Protein AF-A0A531MIU6-F1 (afdb_monomer)

Mean predicted aligned error: 6.54 Å

Foldseek 3Di:
DCVVVCCVPPNPPCPPVDDPVVVVVVCCCCVPVPVVVVVVLVVCCVPVNPLVSVLVVLCVLVVVVVCCCPPVVDDDDPVSVVSNVVSVVVSCVSVCPVVDDD

Sequence (102 aa):
IMIPIVLFAHGPAGLFSASPPVWAAVLALALLSTAFAYILYFNLVASAGATNASLVTLIVPASAMLLGFLFLGERLELFEIGGVVLIGLGLVTIDGRLFGRR

Solvent-accessible surface area (backbone atoms only — not comparable to full-atom values): 6017 Å² total; per-residue (Å²): 131,62,63,67,59,46,42,71,76,62,43,75,72,64,80,78,68,66,54,72,70,56,55,51,50,53,49,45,46,50,46,55,69,40,52,50,44,47,53,53,49,53,53,37,31,74,75,63,33,66,73,57,42,55,56,58,61,67,46,49,64,51,52,50,52,51,47,35,36,74,76,69,64,48,81,88,47,73,67,57,56,51,50,46,52,52,49,51,52,51,47,52,66,70,67,38,72,86,68,70,73,132

Radius of gyration: 19.57 Å; Cα contacts (8 Å, |Δi|>4): 31; chains: 1; bounding box: 50×25×47 Å

pLDDT: mean 89.4, std 10.04, range [45.97, 97.94]

Secondary structure (DSSP, 8-state):
--HHHHHHHH-STTTT---HHHHHHHHHIIIIIIIIHHHHHHHHHHHHHHHHHHHHGGGHHHHHHHHIIIII-----HHHHHHHHHHHHHHHHHH-GGG---

Structure (mmCIF, N/CA/C/O backbone):
data_AF-A0A531MIU6-F1
#
_entry.id   AF-A0A531MIU6-F1
#
loop_
_atom_site.group_PDB
_atom_site.id
_atom_site.type_symbol
_atom_site.label_atom_id
_atom_site.label_alt_id
_atom_site.label_comp_id
_atom_site.label_asym_id
_atom_site.label_entity_id
_atom_site.label_seq_id
_atom_site.pdbx_PDB_ins_code
_atom_site.Cartn_x
_atom_site.Cartn_y
_atom_site.Cartn_z
_atom_site.occupancy
_atom_site.B_iso_or_equiv
_atom_site.auth_seq_id
_atom_site.auth_comp_id
_atom_site.auth_asym_id
_atom_site.auth_atom_id
_atom_site.pdbx_PDB_model_num
ATOM 1 N N . ILE A 1 1 ? 16.314 -4.581 0.507 1.00 76.69 1 ILE A N 1
ATOM 2 C CA . ILE A 1 1 ? 16.774 -5.980 0.722 1.00 76.69 1 ILE A CA 1
ATOM 3 C C . ILE A 1 1 ? 17.196 -6.666 -0.587 1.00 76.69 1 ILE A C 1
ATOM 5 O O . ILE A 1 1 ? 18.150 -7.424 -0.555 1.00 76.69 1 ILE A O 1
ATOM 9 N N . MET A 1 2 ? 16.601 -6.353 -1.748 1.00 87.06 2 MET A N 1
ATOM 10 C CA . MET A 1 2 ? 16.944 -7.015 -3.026 1.00 87.06 2 MET A CA 1
ATOM 11 C C . MET A 1 2 ? 18.275 -6.600 -3.686 1.00 87.06 2 MET A C 1
ATOM 13 O O . MET A 1 2 ? 18.713 -7.269 -4.614 1.00 87.06 2 MET A O 1
ATOM 17 N N . ILE A 1 3 ? 18.937 -5.529 -3.228 1.00 88.62 3 ILE A N 1
ATOM 18 C CA . ILE A 1 3 ? 20.128 -4.960 -3.896 1.00 88.62 3 ILE A CA 1
ATOM 19 C C . ILE A 1 3 ? 21.262 -5.990 -4.089 1.00 88.62 3 ILE A C 1
ATOM 21 O O . ILE A 1 3 ? 21.743 -6.099 -5.216 1.00 88.62 3 ILE A O 1
ATOM 25 N N . PRO A 1 4 ? 21.667 -6.793 -3.080 1.00 89.94 4 PRO A N 1
ATOM 26 C CA . PRO A 1 4 ? 22.735 -7.778 -3.268 1.00 89.94 4 PRO A CA 1
ATOM 27 C C . PRO A 1 4 ? 22.381 -8.853 -4.301 1.00 89.94 4 PRO A C 1
ATOM 29 O O . PRO A 1 4 ? 23.227 -9.247 -5.095 1.00 89.94 4 PRO A O 1
ATOM 32 N N . ILE A 1 5 ? 21.117 -9.289 -4.328 1.00 91.69 5 ILE A N 1
ATOM 33 C CA . ILE A 1 5 ? 20.626 -10.311 -5.262 1.00 91.69 5 ILE A CA 1
ATOM 34 C C . ILE A 1 5 ? 20.645 -9.771 -6.695 1.00 91.69 5 ILE A C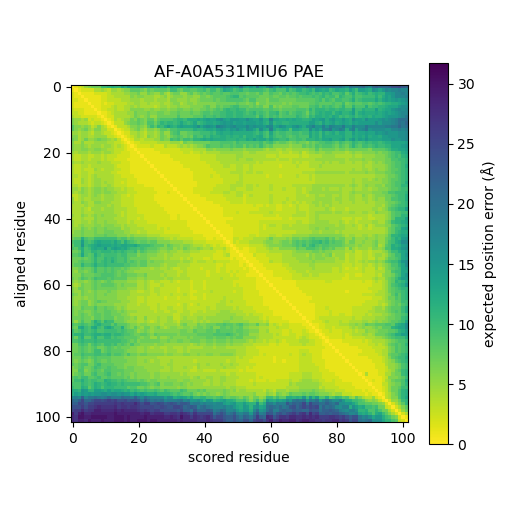 1
ATOM 36 O O . ILE A 1 5 ? 21.103 -10.457 -7.605 1.00 91.69 5 ILE A O 1
ATOM 40 N N . VAL A 1 6 ? 20.189 -8.531 -6.899 1.00 89.50 6 VAL A N 1
ATOM 41 C CA . VAL A 1 6 ? 20.181 -7.893 -8.224 1.00 89.50 6 VAL A CA 1
ATOM 42 C C . VAL A 1 6 ? 21.604 -7.700 -8.743 1.00 89.50 6 VAL A C 1
ATOM 44 O O . VAL A 1 6 ? 21.878 -8.066 -9.882 1.00 89.50 6 VAL A O 1
ATOM 47 N N . LEU A 1 7 ? 22.518 -7.203 -7.904 1.00 90.12 7 LEU A N 1
ATOM 48 C CA . LEU A 1 7 ? 23.922 -7.017 -8.282 1.00 90.12 7 LEU A CA 1
ATOM 49 C C . LEU A 1 7 ? 24.625 -8.342 -8.588 1.00 90.12 7 LEU A C 1
ATOM 51 O O . LEU A 1 7 ? 25.427 -8.396 -9.515 1.00 90.12 7 LEU A O 1
ATOM 55 N N . PHE A 1 8 ? 24.317 -9.404 -7.844 1.00 92.00 8 PHE A N 1
ATOM 56 C CA . PHE A 1 8 ? 24.880 -10.728 -8.093 1.00 92.00 8 PHE A CA 1
ATOM 57 C C . PHE A 1 8 ? 24.347 -11.357 -9.390 1.00 92.00 8 PHE A C 1
ATOM 59 O O . PHE A 1 8 ? 25.124 -11.916 -10.157 1.00 92.00 8 PHE A O 1
ATOM 66 N N . ALA A 1 9 ? 23.040 -11.258 -9.655 1.00 90.88 9 ALA A N 1
ATOM 67 C CA . ALA A 1 9 ? 22.408 -11.925 -10.796 1.00 90.88 9 ALA A CA 1
ATOM 68 C C . ALA A 1 9 ? 22.502 -11.141 -12.119 1.00 90.88 9 ALA A C 1
ATOM 70 O O . ALA A 1 9 ? 22.610 -11.753 -13.177 1.00 90.88 9 ALA A O 1
ATOM 71 N N . HIS A 1 10 ? 22.446 -9.807 -12.073 1.00 86.94 10 HIS A N 1
ATOM 72 C CA . HIS A 1 10 ? 22.366 -8.947 -13.265 1.00 86.94 10 HIS A CA 1
ATOM 73 C C . HIS A 1 10 ? 23.576 -8.010 -13.415 1.00 86.94 10 HIS A C 1
ATOM 75 O O . HIS A 1 10 ? 23.733 -7.364 -14.450 1.00 86.94 10 HIS A O 1
ATOM 81 N N . GLY A 1 11 ? 24.455 -7.939 -12.408 1.00 86.12 11 GLY A N 1
ATOM 82 C CA . GLY A 1 11 ? 25.566 -6.990 -12.385 1.00 86.12 11 GLY A CA 1
ATOM 83 C C . GLY A 1 11 ? 25.114 -5.534 -12.174 1.00 86.12 11 GLY A C 1
ATOM 84 O O . GLY A 1 11 ? 23.931 -5.251 -11.989 1.00 86.12 11 GLY A O 1
ATOM 85 N N . PRO A 1 12 ? 26.057 -4.574 -12.172 1.00 86.06 12 PRO A N 1
ATOM 86 C CA . PRO A 1 12 ? 25.751 -3.150 -12.005 1.00 86.06 12 PRO A CA 1
ATOM 87 C C . PRO A 1 12 ? 25.361 -2.446 -13.318 1.00 86.06 12 PRO A C 1
ATOM 89 O O . PRO A 1 12 ? 24.950 -1.284 -13.304 1.00 86.06 12 PRO A O 1
ATOM 92 N N . ALA A 1 13 ? 25.522 -3.114 -14.462 1.00 83.38 13 ALA A N 1
ATOM 93 C CA . ALA A 1 13 ? 25.209 -2.538 -15.762 1.00 83.38 13 ALA A CA 1
ATOM 94 C C . ALA A 1 13 ? 23.6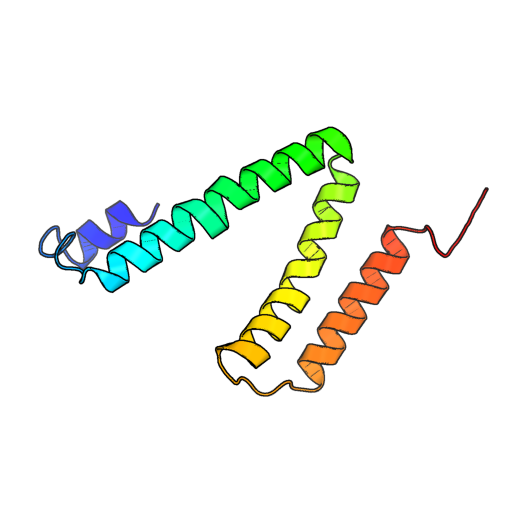87 -2.365 -15.913 1.00 83.38 13 ALA A C 1
ATOM 96 O O . ALA A 1 13 ? 22.926 -3.301 -15.701 1.00 83.38 13 ALA A O 1
ATOM 97 N N . GLY A 1 14 ? 23.235 -1.159 -16.275 1.00 81.56 14 GLY A N 1
ATOM 98 C CA . GLY A 1 14 ? 21.813 -0.880 -16.519 1.00 81.56 14 GLY A CA 1
ATOM 99 C C . GLY A 1 14 ? 20.968 -0.547 -15.282 1.00 81.56 14 GLY A C 1
ATOM 100 O O . GLY A 1 14 ? 19.763 -0.359 -15.409 1.00 81.56 14 GLY A O 1
ATOM 101 N N . LEU A 1 15 ? 21.564 -0.378 -14.093 1.00 80.81 15 LEU A N 1
ATOM 102 C CA . LEU A 1 15 ? 20.812 -0.001 -12.878 1.00 80.81 15 LEU A CA 1
ATOM 103 C C . LEU A 1 15 ? 19.976 1.280 -13.043 1.00 80.81 15 LEU A C 1
ATOM 105 O O . LEU A 1 15 ? 18.911 1.411 -12.446 1.00 80.81 15 LEU A O 1
ATOM 109 N N . PHE A 1 16 ? 20.451 2.212 -13.872 1.00 84.31 16 PHE A N 1
ATOM 110 C CA . PHE A 1 16 ? 19.781 3.484 -14.151 1.00 84.31 16 PHE A CA 1
ATOM 111 C C . PHE A 1 16 ? 19.237 3.587 -15.577 1.00 84.31 16 PHE A C 1
ATOM 113 O O . PHE A 1 16 ? 18.788 4.657 -15.975 1.00 84.31 16 PHE A O 1
ATOM 120 N N . SER A 1 17 ? 19.245 2.500 -16.355 1.00 88.25 17 SER A N 1
ATOM 121 C CA . SER A 1 17 ? 18.775 2.529 -17.748 1.00 88.25 17 SER A CA 1
ATOM 122 C C . SER A 1 17 ? 17.252 2.430 -17.887 1.00 88.25 17 SER A C 1
ATOM 124 O O . SER A 1 17 ? 16.747 2.333 -19.002 1.00 88.25 17 SER A O 1
ATOM 126 N N . ALA A 1 18 ? 16.511 2.423 -16.775 1.00 88.44 18 ALA A N 1
ATOM 127 C CA . ALA A 1 18 ? 15.055 2.429 -16.790 1.00 88.44 18 ALA A CA 1
ATOM 128 C C . ALA A 1 18 ? 14.510 3.723 -17.419 1.00 88.44 18 ALA A C 1
ATOM 130 O O . ALA A 1 18 ? 15.070 4.808 -17.250 1.00 88.44 18 ALA A O 1
ATOM 131 N N . SER A 1 19 ? 13.397 3.609 -18.142 1.00 93.62 19 SER A N 1
ATOM 132 C CA . SER A 1 19 ? 12.780 4.750 -18.817 1.00 93.62 19 SER A CA 1
ATOM 133 C C . SER A 1 19 ? 12.167 5.746 -17.814 1.00 93.62 19 SER A C 1
ATOM 135 O O . SER A 1 19 ? 11.810 5.361 -16.696 1.00 93.62 19 SER A O 1
ATOM 137 N N . PRO A 1 20 ? 11.988 7.029 -18.190 1.00 94.88 20 PRO A N 1
ATOM 138 C CA . PRO A 1 20 ? 11.386 8.027 -17.301 1.00 94.88 20 PRO A CA 1
ATOM 139 C C . PRO A 1 20 ? 10.022 7.630 -16.698 1.00 94.88 20 PRO A C 1
ATOM 141 O O . PRO A 1 20 ? 9.826 7.872 -15.507 1.00 94.88 20 PRO A O 1
ATOM 144 N N . PRO A 1 21 ? 9.098 6.963 -17.429 1.00 96.19 21 PRO A N 1
ATOM 145 C CA . PRO A 1 21 ? 7.848 6.474 -16.841 1.00 96.19 21 PRO A CA 1
ATOM 146 C C . PRO A 1 21 ? 8.049 5.449 -15.719 1.00 96.19 21 PRO A C 1
ATOM 148 O O . PRO A 1 21 ? 7.301 5.453 -14.745 1.00 96.19 21 PRO A O 1
ATOM 151 N N . VAL A 1 22 ? 9.074 4.594 -15.818 1.00 95.44 22 VAL A N 1
ATOM 152 C CA . VAL A 1 22 ? 9.388 3.604 -14.776 1.00 95.44 22 VAL A CA 1
ATOM 153 C C . VAL A 1 22 ? 9.865 4.308 -13.510 1.00 95.44 22 VAL A C 1
ATOM 155 O O . VAL A 1 22 ? 9.382 4.006 -12.421 1.00 95.44 22 VAL A O 1
ATOM 158 N N . TRP A 1 23 ? 10.748 5.298 -13.643 1.00 95.62 23 TRP A N 1
ATOM 159 C CA . TRP A 1 23 ? 11.183 6.108 -12.503 1.00 95.62 23 TRP A CA 1
ATOM 160 C C . TRP A 1 23 ? 10.029 6.877 -11.857 1.00 95.62 23 TRP A C 1
ATOM 162 O O . TRP A 1 23 ? 9.941 6.922 -10.630 1.00 95.62 23 TRP A O 1
ATOM 172 N N . ALA A 1 24 ? 9.113 7.424 -12.658 1.00 96.69 24 ALA A N 1
ATOM 173 C CA . ALA A 1 24 ? 7.913 8.077 -12.144 1.00 96.69 24 ALA A CA 1
ATOM 174 C C . ALA A 1 24 ? 7.019 7.103 -11.355 1.00 96.69 24 ALA A C 1
ATOM 176 O O . ALA A 1 24 ? 6.566 7.446 -10.264 1.00 96.69 24 ALA A O 1
ATOM 177 N N . ALA 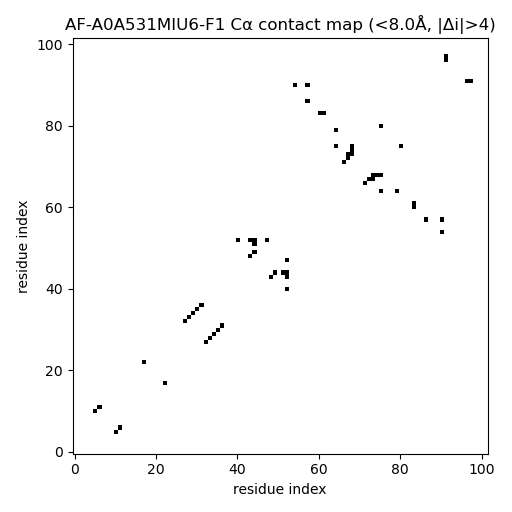A 1 25 ? 6.818 5.876 -11.849 1.00 96.00 25 ALA A N 1
ATOM 178 C CA . ALA A 1 25 ? 6.067 4.844 -11.134 1.00 96.00 25 ALA A CA 1
ATOM 179 C C . ALA A 1 25 ? 6.745 4.444 -9.811 1.00 96.00 25 ALA A C 1
ATOM 181 O O . ALA A 1 25 ? 6.076 4.349 -8.782 1.00 96.00 25 ALA A O 1
ATOM 182 N N . VAL A 1 26 ? 8.073 4.278 -9.803 1.00 95.06 26 VAL A N 1
ATOM 183 C CA . VAL A 1 26 ? 8.846 3.991 -8.580 1.00 95.06 26 VAL A CA 1
ATOM 184 C C . VAL A 1 26 ? 8.685 5.112 -7.553 1.00 95.06 26 VAL A C 1
ATOM 186 O O . VAL A 1 26 ? 8.426 4.837 -6.380 1.00 95.06 26 VAL A O 1
ATOM 189 N N . LEU A 1 27 ? 8.792 6.372 -7.980 1.00 96.94 27 LEU A N 1
ATOM 190 C CA . LEU A 1 27 ? 8.594 7.523 -7.099 1.00 96.94 27 LEU A CA 1
ATOM 191 C C . LEU A 1 27 ? 7.158 7.606 -6.576 1.00 96.94 27 LEU A C 1
ATOM 193 O O . LEU A 1 27 ? 6.967 7.866 -5.390 1.00 96.94 27 LEU A O 1
ATOM 197 N N . ALA A 1 28 ? 6.156 7.340 -7.415 1.00 97.06 28 ALA A N 1
ATOM 198 C CA . ALA A 1 28 ? 4.762 7.300 -6.987 1.00 97.06 28 ALA A CA 1
ATOM 199 C C . ALA A 1 28 ? 4.535 6.223 -5.912 1.00 97.06 28 ALA A C 1
ATOM 201 O O . ALA A 1 28 ? 3.950 6.514 -4.870 1.00 97.06 28 ALA A O 1
ATOM 202 N N . LEU A 1 29 ? 5.067 5.012 -6.104 1.00 96.06 29 LEU A N 1
ATOM 203 C CA . LEU A 1 29 ? 4.980 3.934 -5.112 1.00 96.06 29 LEU A CA 1
ATOM 204 C C . LEU A 1 29 ? 5.695 4.291 -3.799 1.00 96.06 29 LEU A C 1
ATOM 206 O O . LEU A 1 29 ? 5.168 4.049 -2.709 1.00 96.06 29 LEU A O 1
ATOM 210 N N . ALA A 1 30 ? 6.884 4.889 -3.885 1.00 96.75 30 ALA A N 1
ATOM 211 C CA . ALA A 1 30 ? 7.664 5.261 -2.710 1.00 96.75 30 ALA A CA 1
ATOM 212 C C . ALA A 1 30 ? 7.003 6.396 -1.912 1.00 96.75 30 ALA A C 1
ATOM 214 O O . ALA A 1 30 ? 6.903 6.323 -0.687 1.00 96.75 30 ALA A O 1
ATOM 215 N N . LEU A 1 31 ? 6.532 7.443 -2.590 1.00 97.94 31 LEU A N 1
ATOM 216 C CA . LEU A 1 31 ? 6.003 8.635 -1.930 1.00 97.94 31 LEU A CA 1
ATOM 217 C C . LEU A 1 31 ? 4.539 8.471 -1.523 1.00 97.94 31 LEU A C 1
ATOM 219 O O . LEU A 1 31 ? 4.200 8.714 -0.366 1.00 97.94 31 LEU A O 1
ATOM 223 N N . LEU A 1 32 ? 3.676 8.047 -2.447 1.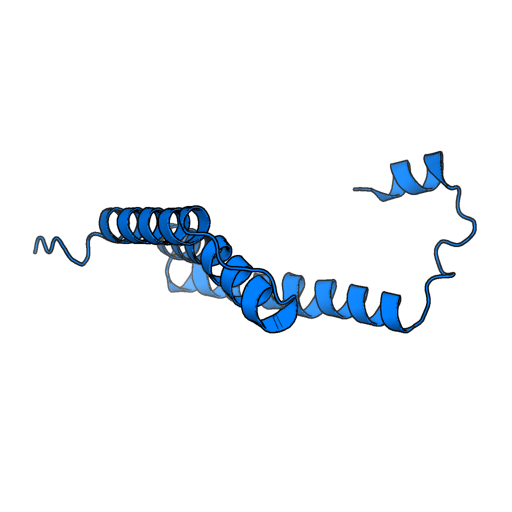00 95.50 32 LEU A N 1
ATOM 224 C CA . LEU A 1 32 ? 2.234 7.998 -2.218 1.00 95.50 32 LEU A CA 1
ATOM 225 C C . LEU A 1 32 ? 1.823 6.703 -1.514 1.00 95.50 32 LEU A C 1
ATOM 227 O O . LEU A 1 32 ? 1.184 6.747 -0.464 1.00 95.50 32 LEU A O 1
ATOM 231 N N . SER A 1 33 ? 2.211 5.551 -2.062 1.00 93.56 33 SER A N 1
ATOM 232 C CA . SER A 1 33 ? 1.774 4.254 -1.529 1.00 93.56 33 SER A CA 1
ATOM 233 C C . SER A 1 33 ? 2.505 3.849 -0.249 1.00 93.56 33 SER A C 1
ATOM 235 O O . SER A 1 33 ? 1.967 3.056 0.517 1.00 93.56 33 SER A O 1
ATOM 237 N N . THR A 1 34 ? 3.704 4.390 -0.001 1.00 94.94 34 THR A N 1
ATOM 238 C CA . THR A 1 34 ? 4.531 4.003 1.152 1.00 94.94 34 THR A CA 1
ATOM 239 C C . THR A 1 34 ? 4.675 5.134 2.165 1.00 94.94 34 THR A C 1
ATOM 241 O O . THR A 1 34 ? 4.115 5.043 3.255 1.00 94.94 34 THR A O 1
ATOM 244 N N . ALA A 1 35 ? 5.405 6.207 1.841 1.00 97.19 35 ALA A N 1
ATOM 245 C CA . ALA A 1 35 ? 5.724 7.249 2.819 1.00 97.19 35 ALA A CA 1
ATOM 246 C C . ALA A 1 35 ? 4.463 7.949 3.353 1.00 97.19 35 ALA A C 1
ATOM 248 O O . ALA A 1 35 ? 4.259 8.018 4.565 1.00 97.19 35 ALA A O 1
ATOM 249 N N . PHE A 1 36 ? 3.586 8.414 2.459 1.00 97.12 36 PHE A N 1
ATOM 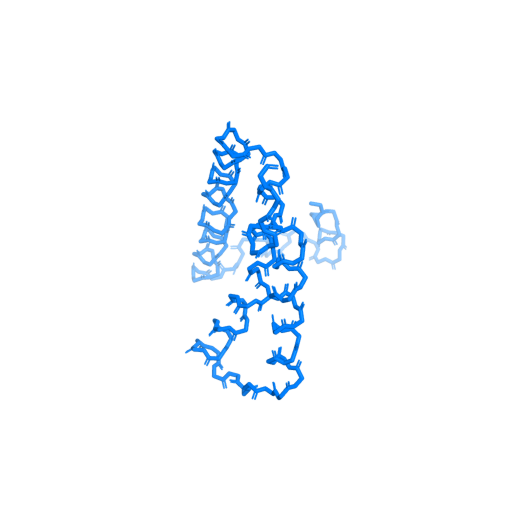250 C CA . PHE A 1 36 ? 2.340 9.075 2.842 1.00 97.12 36 PHE A CA 1
ATOM 251 C C . PHE A 1 36 ? 1.384 8.131 3.585 1.00 97.12 36 PHE A C 1
ATOM 253 O O . PHE A 1 36 ? 0.859 8.490 4.640 1.00 97.12 36 PHE A O 1
ATOM 260 N N . ALA A 1 37 ? 1.216 6.900 3.095 1.00 93.75 37 ALA A N 1
ATOM 261 C CA . ALA A 1 37 ? 0.401 5.891 3.765 1.00 93.75 37 ALA A CA 1
ATOM 262 C C . ALA A 1 37 ? 0.898 5.592 5.190 1.00 93.75 37 ALA A C 1
ATOM 264 O O . ALA A 1 37 ? 0.086 5.489 6.110 1.00 93.75 37 ALA A O 1
ATOM 265 N N . TYR A 1 38 ? 2.216 5.524 5.410 1.00 94.56 38 TYR A N 1
ATOM 266 C CA . TYR A 1 38 ? 2.767 5.318 6.750 1.00 94.56 38 TYR A CA 1
ATOM 267 C C . TYR A 1 38 ? 2.529 6.495 7.687 1.00 94.56 38 TYR A C 1
ATOM 269 O O . TYR A 1 38 ? 2.257 6.271 8.865 1.00 94.56 38 TYR A O 1
ATOM 277 N N . ILE A 1 39 ? 2.580 7.734 7.193 1.00 96.12 39 ILE A N 1
ATOM 278 C CA . ILE A 1 39 ? 2.219 8.905 8.005 1.00 96.12 39 ILE A CA 1
ATOM 279 C C . ILE A 1 39 ? 0.771 8.769 8.491 1.00 96.12 39 ILE A C 1
ATOM 281 O O . ILE A 1 39 ? 0.502 8.942 9.680 1.00 96.12 39 ILE A O 1
ATOM 285 N N . LEU A 1 40 ? -0.154 8.400 7.599 1.00 94.00 40 LEU A N 1
ATOM 286 C CA . LEU A 1 40 ? -1.549 8.161 7.976 1.00 94.00 40 LEU A CA 1
ATOM 287 C C . LEU A 1 40 ? -1.681 7.001 8.965 1.00 94.00 40 LEU A C 1
ATOM 289 O O . LEU A 1 40 ? -2.400 7.128 9.953 1.00 94.00 40 LEU A O 1
ATOM 293 N N . TYR A 1 41 ? -0.962 5.901 8.738 1.00 92.31 41 TYR A N 1
ATOM 294 C CA . TYR A 1 41 ? -0.964 4.743 9.626 1.00 92.31 41 TYR A CA 1
ATOM 295 C C . TYR A 1 41 ? -0.482 5.105 11.035 1.00 92.31 41 TYR A C 1
ATOM 297 O O . TYR A 1 41 ? -1.164 4.801 12.010 1.00 92.31 41 TYR A O 1
ATOM 305 N N . PHE A 1 42 ? 0.646 5.805 11.170 1.00 93.94 42 PHE A N 1
ATOM 306 C CA . PHE A 1 42 ? 1.154 6.203 12.483 1.00 93.94 42 PHE A CA 1
ATOM 307 C C . PHE A 1 42 ? 0.249 7.226 13.174 1.00 93.94 42 PHE A C 1
ATOM 309 O O . PHE A 1 42 ? 0.032 7.119 14.381 1.00 93.94 42 PHE A O 1
ATOM 316 N N . ASN A 1 43 ? -0.353 8.154 12.425 1.00 94.69 43 ASN A N 1
ATOM 317 C CA . ASN A 1 43 ? -1.369 9.059 12.967 1.00 94.69 43 ASN A CA 1
ATOM 318 C C . ASN A 1 43 ? -2.616 8.304 13.452 1.00 94.69 43 ASN A C 1
ATOM 320 O O . ASN A 1 43 ? -3.174 8.632 14.502 1.00 94.69 43 ASN A O 1
ATOM 324 N N . LEU A 1 44 ? -3.049 7.276 12.722 1.00 93.06 44 LEU A N 1
ATOM 325 C CA . LEU A 1 44 ? -4.170 6.429 13.117 1.00 93.06 44 LEU A CA 1
ATOM 326 C C . LEU A 1 44 ? -3.844 5.633 14.384 1.00 93.06 44 LEU A C 1
ATOM 328 O O . LEU A 1 44 ? -4.657 5.589 15.302 1.00 93.06 44 LEU A O 1
ATOM 332 N N . VAL A 1 45 ? -2.644 5.058 14.472 1.00 94.06 45 VAL A N 1
ATOM 333 C CA . VAL A 1 45 ? -2.181 4.361 15.681 1.00 94.06 45 VAL A CA 1
ATOM 334 C C . VAL A 1 45 ? -2.155 5.315 16.878 1.00 94.06 45 VAL A C 1
ATOM 336 O O . VAL A 1 45 ? -2.624 4.946 17.953 1.00 94.06 45 VAL A O 1
ATOM 339 N N . ALA A 1 46 ? -1.659 6.543 16.696 1.00 93.88 46 ALA A N 1
ATOM 340 C CA . ALA A 1 46 ? -1.585 7.544 17.759 1.00 93.88 46 ALA A CA 1
ATOM 341 C C . ALA A 1 46 ? -2.964 8.037 18.235 1.00 93.88 46 ALA A C 1
ATOM 343 O O . ALA A 1 46 ? -3.127 8.342 19.413 1.00 93.88 46 ALA A O 1
ATOM 344 N N . SER A 1 47 ? -3.952 8.115 17.338 1.00 93.44 47 SER A N 1
ATOM 345 C CA . SER A 1 47 ? -5.289 8.651 17.642 1.00 93.44 47 SER A CA 1
ATOM 346 C C . SER A 1 47 ? -6.313 7.591 18.059 1.00 93.44 47 SER A C 1
ATOM 348 O O . SER A 1 47 ? -7.114 7.842 18.956 1.00 93.44 47 SER A O 1
ATOM 350 N N . ALA A 1 48 ? -6.301 6.411 17.433 1.00 88.69 48 ALA A N 1
ATOM 351 C CA . ALA A 1 48 ? -7.299 5.354 17.623 1.00 88.69 48 ALA A CA 1
ATOM 352 C C . ALA A 1 48 ? -6.762 4.112 18.362 1.00 88.69 48 ALA A C 1
ATOM 354 O O . ALA A 1 48 ? -7.544 3.221 18.709 1.00 88.69 48 ALA A O 1
ATOM 355 N N . GLY A 1 49 ? -5.450 4.044 18.609 1.00 90.00 49 GLY A N 1
ATOM 356 C CA . GLY A 1 49 ? -4.780 2.905 19.232 1.00 90.00 49 GLY A CA 1
ATOM 357 C C . GLY A 1 49 ? -4.482 1.758 18.259 1.00 90.00 49 GLY A C 1
ATOM 358 O O . GLY A 1 49 ? -5.043 1.655 17.167 1.00 90.00 49 GLY A O 1
ATOM 359 N N . ALA A 1 50 ? -3.586 0.858 18.675 1.00 86.56 50 ALA A N 1
ATOM 360 C CA . ALA A 1 50 ? -3.085 -0.229 17.830 1.00 86.56 50 ALA A CA 1
ATOM 361 C C . ALA A 1 50 ? -4.180 -1.217 17.378 1.00 86.56 50 ALA A C 1
ATOM 363 O O . ALA A 1 50 ? -4.138 -1.696 16.246 1.00 86.56 50 ALA A O 1
ATOM 364 N N . THR A 1 51 ? -5.177 -1.492 18.227 1.00 85.38 51 THR A N 1
ATOM 365 C CA . THR A 1 51 ? -6.266 -2.428 17.907 1.00 85.38 51 THR A CA 1
ATOM 366 C C . THR A 1 51 ? -7.140 -1.920 16.764 1.00 85.38 51 THR A C 1
ATOM 368 O O . THR A 1 51 ? -7.398 -2.656 15.825 1.00 85.38 51 THR A O 1
ATOM 371 N N . ASN 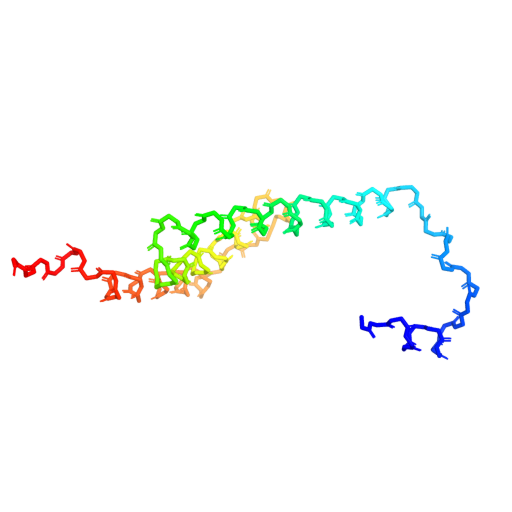A 1 52 ? -7.557 -0.653 16.785 1.00 84.38 52 ASN A N 1
ATOM 372 C CA . ASN A 1 52 ? -8.376 -0.102 15.701 1.00 84.38 52 ASN A CA 1
ATOM 373 C C . ASN A 1 52 ? -7.555 0.125 14.426 1.00 84.38 52 ASN A C 1
ATOM 375 O O . ASN A 1 52 ? -8.065 -0.043 13.320 1.00 84.38 52 ASN A O 1
ATOM 379 N N . ALA A 1 53 ? -6.271 0.464 14.566 1.00 88.31 53 ALA A N 1
ATOM 380 C CA . ALA A 1 53 ? -5.379 0.604 13.421 1.00 88.31 53 ALA A CA 1
ATOM 381 C C . ALA A 1 53 ? -5.191 -0.718 12.656 1.00 88.31 53 ALA A C 1
ATOM 383 O O . ALA A 1 53 ? -5.104 -0.701 11.427 1.00 88.31 53 ALA A O 1
ATOM 384 N N . SER A 1 54 ? -5.181 -1.865 13.346 1.00 88.06 54 SER A N 1
ATOM 385 C CA . SER A 1 54 ? -5.067 -3.168 12.680 1.00 88.06 54 SER A CA 1
ATOM 386 C C . SER A 1 54 ? -6.316 -3.517 11.865 1.00 88.06 54 SER A C 1
ATOM 388 O O . SER A 1 54 ? -6.187 -4.095 10.785 1.00 88.06 54 SER A O 1
ATOM 390 N N . LEU A 1 55 ? -7.508 -3.089 12.297 1.00 89.00 55 LEU A N 1
ATOM 391 C CA . LEU A 1 55 ? -8.761 -3.319 11.565 1.00 89.00 55 LEU A CA 1
ATOM 392 C C . LEU A 1 55 ? -8.763 -2.665 10.181 1.00 89.00 55 LEU A C 1
ATOM 394 O O . LEU A 1 55 ? -9.314 -3.228 9.240 1.00 89.00 55 LEU A O 1
ATOM 398 N N . VAL A 1 56 ? -8.096 -1.521 10.017 1.00 88.44 56 VAL A N 1
ATOM 399 C CA . VAL A 1 56 ? -7.997 -0.840 8.714 1.00 88.44 56 VAL A CA 1
ATOM 400 C C . VAL A 1 56 ? -7.266 -1.693 7.674 1.00 88.44 56 VAL A C 1
ATOM 402 O O . VAL A 1 56 ? -7.567 -1.598 6.486 1.00 88.44 56 VAL A O 1
ATOM 405 N N . THR A 1 57 ? -6.372 -2.597 8.090 1.00 90.50 57 THR A N 1
ATOM 406 C CA . THR A 1 57 ? -5.700 -3.516 7.153 1.00 90.50 57 THR A CA 1
ATOM 407 C C . THR A 1 57 ? -6.669 -4.504 6.496 1.00 90.50 57 THR A C 1
ATOM 409 O O . THR A 1 57 ? -6.413 -4.963 5.384 1.00 90.50 57 THR A O 1
ATOM 412 N N . LEU A 1 58 ? -7.828 -4.759 7.112 1.00 90.50 58 LEU A N 1
ATOM 413 C CA . LEU A 1 58 ? -8.888 -5.598 6.546 1.00 90.50 58 LEU A CA 1
ATOM 414 C C . LEU A 1 58 ? -9.580 -4.949 5.338 1.00 90.50 58 LEU A C 1
ATOM 416 O O . LEU A 1 58 ? -10.261 -5.635 4.583 1.00 90.50 58 LEU A O 1
ATOM 420 N N . ILE A 1 59 ? -9.379 -3.647 5.110 1.00 91.00 59 ILE A N 1
ATOM 421 C CA . ILE A 1 59 ? -9.870 -2.952 3.913 1.00 91.00 59 ILE A CA 1
ATOM 422 C C . ILE A 1 59 ? -9.004 -3.288 2.687 1.00 91.00 59 ILE A C 1
ATOM 424 O O . ILE A 1 59 ? -9.497 -3.202 1.564 1.00 91.00 59 ILE A O 1
ATOM 428 N N . VAL A 1 60 ? -7.745 -3.713 2.872 1.00 93.25 60 VAL A N 1
ATOM 429 C CA . VAL A 1 60 ? -6.784 -3.944 1.773 1.00 93.25 60 VAL A CA 1
ATOM 430 C C . VAL A 1 60 ? -7.307 -4.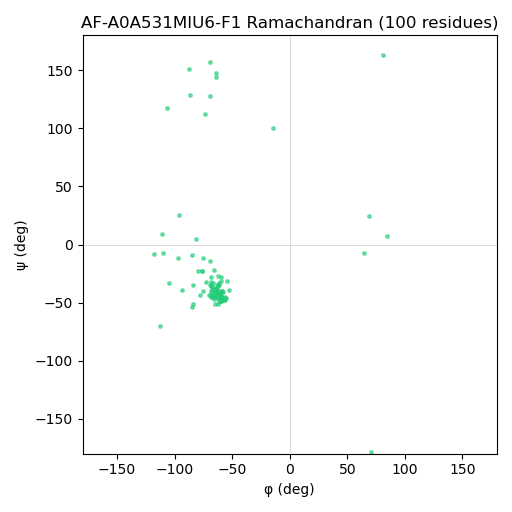917 0.704 1.00 93.25 60 VAL A C 1
ATOM 432 O O . VAL A 1 60 ? -7.214 -4.579 -0.473 1.00 93.25 60 VAL A O 1
ATOM 435 N N . PRO A 1 61 ? -7.896 -6.084 1.034 1.00 93.56 61 PRO A N 1
ATOM 436 C CA . PRO A 1 61 ? -8.422 -6.993 0.012 1.00 93.56 61 PRO A CA 1
ATOM 437 C C . PRO A 1 61 ? -9.596 -6.395 -0.772 1.00 93.56 61 PRO A C 1
ATOM 439 O O . PRO A 1 61 ? -9.678 -6.561 -1.987 1.00 93.56 61 PRO A O 1
ATOM 442 N N . ALA A 1 62 ? -10.482 -5.656 -0.096 1.00 94.25 62 ALA A N 1
ATOM 443 C CA . ALA A 1 62 ? -11.619 -5.005 -0.738 1.00 94.25 62 ALA A CA 1
ATOM 444 C C . ALA A 1 62 ? -11.169 -3.867 -1.665 1.00 94.25 62 ALA A C 1
ATOM 446 O O . ALA A 1 62 ? -11.662 -3.752 -2.786 1.00 94.25 62 ALA A O 1
ATOM 447 N N . SER A 1 63 ? -10.207 -3.045 -1.235 1.00 94.12 63 SER A N 1
ATOM 448 C CA . SER A 1 63 ? -9.668 -1.975 -2.076 1.00 94.12 63 SER A CA 1
ATOM 449 C C . SER A 1 63 ? -8.869 -2.526 -3.256 1.00 94.12 63 SER A C 1
ATOM 451 O O . SER A 1 63 ? -9.038 -2.028 -4.364 1.00 94.12 63 SER A O 1
ATOM 453 N N . ALA A 1 64 ? -8.068 -3.577 -3.059 1.00 94.12 64 ALA A N 1
ATOM 454 C CA . ALA A 1 64 ? -7.340 -4.242 -4.138 1.00 94.12 64 ALA A CA 1
ATOM 455 C C . ALA A 1 64 ? -8.291 -4.785 -5.215 1.00 94.12 64 ALA A C 1
ATOM 457 O O . ALA A 1 64 ? -8.101 -4.489 -6.391 1.00 94.12 64 ALA A O 1
ATOM 458 N N . MET A 1 65 ? -9.354 -5.487 -4.812 1.00 95.44 65 MET A N 1
ATOM 459 C CA . MET A 1 65 ? -10.380 -5.999 -5.725 1.00 95.44 65 MET A CA 1
ATOM 460 C C . MET A 1 65 ? -11.083 -4.885 -6.507 1.00 95.44 65 MET A C 1
ATOM 462 O O . MET A 1 65 ? -11.239 -4.977 -7.723 1.00 95.44 65 MET A O 1
ATOM 466 N N . LEU A 1 66 ? -11.498 -3.815 -5.823 1.00 95.38 66 LEU A N 1
ATOM 467 C CA . LEU A 1 66 ? -12.162 -2.685 -6.475 1.00 95.38 66 LEU A CA 1
ATOM 468 C C . LEU A 1 66 ? -11.235 -1.989 -7.475 1.00 95.38 66 LEU A C 1
ATOM 470 O O . LEU A 1 66 ? -11.667 -1.646 -8.573 1.00 95.38 66 LEU A O 1
ATOM 474 N N . LEU A 1 67 ? -9.967 -1.783 -7.113 1.00 94.88 67 LEU A N 1
ATOM 475 C CA . LEU A 1 67 ? -8.986 -1.167 -8.002 1.00 94.88 67 LEU A CA 1
ATOM 476 C C . LEU 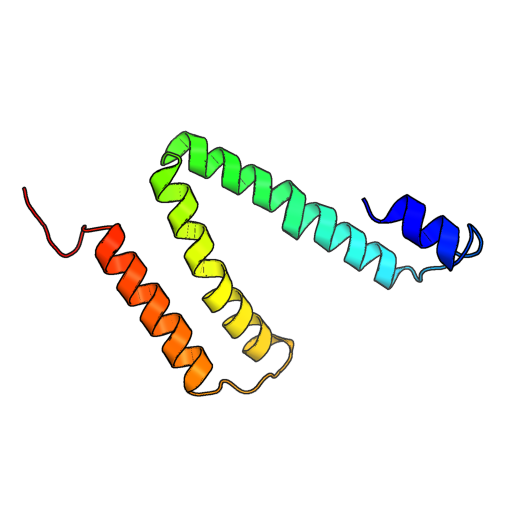A 1 67 ? -8.658 -2.072 -9.199 1.00 94.88 67 LEU A C 1
ATOM 478 O O . LEU A 1 67 ? -8.558 -1.566 -10.314 1.00 94.88 67 LEU A O 1
ATOM 482 N N . GLY A 1 68 ? -8.552 -3.386 -8.994 1.00 95.31 68 GLY A N 1
ATOM 483 C CA . GLY A 1 68 ? -8.371 -4.376 -10.059 1.00 95.31 68 GLY A CA 1
ATOM 484 C C . GLY A 1 68 ? -9.513 -4.357 -11.075 1.00 95.31 68 GLY A C 1
ATOM 485 O O . GLY A 1 68 ? -9.297 -4.188 -12.276 1.00 95.31 68 GLY A O 1
ATOM 486 N N . PHE A 1 69 ? -10.755 -4.380 -10.593 1.00 95.75 69 PHE A N 1
ATOM 487 C CA . PHE A 1 69 ? -11.933 -4.257 -11.453 1.00 95.75 69 PHE A CA 1
ATOM 488 C C . PHE A 1 69 ? -11.974 -2.920 -12.213 1.00 95.75 69 PHE A C 1
ATOM 490 O O . PHE A 1 69 ? -12.177 -2.903 -13.427 1.00 95.75 69 PHE A O 1
ATOM 497 N N . LEU A 1 70 ? -11.765 -1.792 -11.522 1.00 96.94 70 LEU A N 1
ATOM 498 C CA . LEU A 1 70 ? -11.934 -0.455 -12.107 1.00 96.94 70 LEU A CA 1
ATOM 499 C C . LE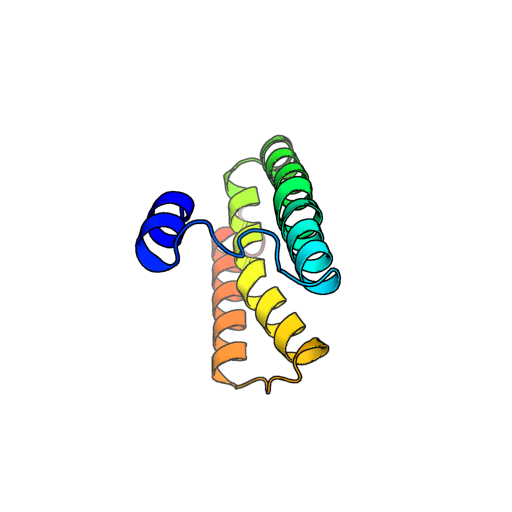U A 1 70 ? -10.801 -0.043 -13.054 1.00 96.94 70 LEU A C 1
ATOM 501 O O . LEU A 1 70 ? -11.067 0.601 -14.068 1.00 96.94 70 LEU A O 1
ATOM 505 N N . PHE A 1 71 ? -9.551 -0.359 -12.713 1.00 96.31 71 PHE A N 1
ATOM 506 C CA . PHE A 1 71 ? -8.375 0.125 -13.444 1.00 96.31 71 PHE A CA 1
ATOM 507 C C . PHE A 1 71 ? -7.732 -0.942 -14.327 1.00 96.31 71 PHE A C 1
ATOM 509 O O . PHE A 1 71 ? -7.190 -0.596 -15.376 1.00 96.31 71 PHE A O 1
ATOM 516 N N . LEU A 1 72 ? -7.769 -2.216 -13.920 1.00 94.62 72 LEU A N 1
ATOM 517 C CA . LEU A 1 72 ? -7.185 -3.319 -14.691 1.00 94.62 72 LEU A CA 1
ATOM 518 C C . LEU A 1 72 ? -8.237 -4.047 -15.545 1.00 94.62 72 LEU A C 1
ATOM 520 O O . LEU A 1 72 ? -7.868 -4.812 -16.434 1.00 94.62 72 LEU A O 1
ATOM 524 N N . GLY A 1 73 ? -9.532 -3.786 -15.326 1.00 93.88 73 GLY A N 1
ATOM 525 C CA . GLY A 1 73 ? -10.619 -4.445 -16.053 1.00 93.88 73 GLY A CA 1
ATOM 526 C C . GLY A 1 73 ? -10.762 -5.925 -15.697 1.00 93.88 73 GLY A C 1
ATOM 527 O O . GLY A 1 73 ? -11.250 -6.713 -16.511 1.00 93.88 73 GLY A O 1
ATOM 528 N N . GLU A 1 74 ? -10.305 -6.315 -14.506 1.00 94.25 74 GLU A N 1
ATOM 529 C CA . GLU A 1 74 ? -10.434 -7.681 -14.003 1.00 94.25 74 GLU A CA 1
ATOM 530 C C . GLU A 1 74 ? -11.909 -8.041 -13.805 1.00 94.25 74 GLU A C 1
ATOM 532 O O . GLU A 1 74 ? -12.740 -7.185 -13.507 1.00 94.25 74 GLU A O 1
ATOM 537 N N . ARG A 1 75 ? -12.266 -9.314 -13.994 1.00 93.81 75 ARG A N 1
ATOM 538 C CA . ARG A 1 75 ? -13.632 -9.785 -13.739 1.00 93.81 75 ARG A CA 1
ATOM 539 C C . ARG A 1 75 ? -13.767 -10.159 -12.275 1.00 93.81 75 ARG A C 1
ATOM 541 O O . ARG A 1 75 ? -12.987 -10.967 -11.796 1.00 93.81 75 ARG A O 1
ATOM 548 N N . LEU A 1 76 ? -14.794 -9.617 -11.623 1.00 93.00 76 LEU A N 1
ATOM 549 C CA . LEU A 1 76 ? -15.129 -9.984 -10.254 1.00 93.00 76 LEU A CA 1
ATOM 550 C C . LEU A 1 76 ? -15.768 -11.365 -10.222 1.00 93.00 76 LEU A C 1
ATOM 552 O O . LEU A 1 76 ? -16.890 -11.560 -10.701 1.00 93.00 76 LEU A O 1
ATOM 556 N N . GLU A 1 77 ? -15.054 -12.309 -9.634 1.00 94.44 77 GLU A N 1
ATOM 557 C CA . GLU A 1 77 ? -15.528 -13.666 -9.433 1.00 94.44 77 GLU A CA 1
ATOM 558 C C . GLU A 1 77 ? -16.303 -13.786 -8.113 1.00 94.44 77 GLU A C 1
ATOM 560 O O . GLU A 1 77 ? -16.057 -13.089 -7.125 1.00 94.44 77 GLU A O 1
ATOM 565 N N . LEU A 1 78 ? -17.254 -14.722 -8.059 1.00 94.19 78 LEU A N 1
ATOM 566 C CA . LEU A 1 78 ? -18.091 -14.918 -6.866 1.00 94.19 78 LEU A CA 1
ATOM 567 C C . LEU A 1 78 ? -17.273 -15.266 -5.613 1.00 94.19 78 LEU A C 1
ATOM 569 O O . LEU A 1 78 ? -17.668 -14.904 -4.504 1.00 94.19 78 LEU A O 1
ATOM 573 N N . PHE A 1 79 ? -16.138 -15.951 -5.775 1.00 94.56 79 PHE A N 1
ATOM 574 C CA . PHE A 1 79 ? -15.270 -16.300 -4.650 1.00 94.56 79 PHE A CA 1
ATOM 575 C C . PHE A 1 79 ? -14.591 -15.068 -4.041 1.00 94.56 79 PHE A C 1
ATOM 577 O O . PHE A 1 79 ? -14.422 -15.004 -2.824 1.00 94.56 79 PHE A O 1
ATOM 584 N N . GLU A 1 80 ? -14.239 -14.081 -4.864 1.00 93.94 80 GLU A N 1
ATOM 585 C CA . GLU A 1 80 ? -13.620 -12.832 -4.429 1.00 93.94 80 GLU A CA 1
ATOM 586 C C . GLU A 1 80 ? -14.607 -12.057 -3.560 1.00 93.94 80 GLU A C 1
ATOM 588 O O . GLU A 1 80 ? -14.318 -11.732 -2.404 1.00 93.94 80 GLU A O 1
ATOM 593 N N . ILE A 1 81 ? -15.826 -11.880 -4.074 1.00 94.75 81 ILE A N 1
ATOM 594 C CA . ILE A 1 81 ? -16.933 -11.246 -3.353 1.00 94.75 81 ILE A CA 1
ATOM 595 C C . ILE A 1 81 ? -17.196 -11.981 -2.030 1.00 94.75 81 ILE A C 1
ATOM 597 O O . ILE A 1 81 ? -17.309 -11.343 -0.982 1.00 94.75 81 ILE A O 1
ATOM 601 N N . GLY A 1 82 ? -17.233 -13.317 -2.052 1.00 96.50 82 GLY A N 1
ATOM 602 C CA . GLY A 1 82 ? -17.381 -14.139 -0.849 1.00 96.50 82 GLY A CA 1
ATOM 603 C C . GLY A 1 82 ? -16.276 -13.896 0.186 1.00 96.50 82 GLY A C 1
ATOM 604 O O . GLY A 1 82 ? -16.566 -13.778 1.377 1.00 96.50 82 GLY A O 1
ATOM 605 N N . GLY A 1 83 ? -15.025 -13.749 -0.258 1.00 95.00 83 GLY A N 1
ATOM 606 C CA . GLY A 1 83 ? -13.888 -13.410 0.600 1.00 95.00 83 GLY A CA 1
ATOM 607 C C . GLY A 1 83 ? -14.038 -12.045 1.276 1.00 95.00 83 GLY A C 1
ATOM 608 O O . GLY A 1 83 ? -13.844 -11.936 2.487 1.00 95.00 83 GLY A O 1
ATOM 609 N N . VAL A 1 84 ? -14.455 -11.016 0.531 1.00 95.12 84 VAL A N 1
ATOM 610 C CA . VAL A 1 84 ? -14.708 -9.675 1.094 1.00 95.12 84 VAL A CA 1
ATOM 611 C C . VAL A 1 84 ? -15.865 -9.687 2.087 1.00 95.12 84 VAL A C 1
ATOM 613 O O . VAL A 1 84 ? -15.757 -9.079 3.153 1.00 95.12 84 VAL A O 1
ATOM 616 N N . VAL A 1 85 ? -16.944 -10.415 1.790 1.00 94.94 85 VAL A N 1
ATOM 617 C CA . VAL A 1 85 ? -18.062 -10.591 2.729 1.00 94.94 85 VAL A CA 1
ATOM 618 C C . VAL A 1 85 ? -17.581 -11.257 4.019 1.00 94.94 85 VAL A C 1
ATOM 620 O O . VAL A 1 85 ? -17.910 -10.789 5.107 1.00 94.94 85 VAL A O 1
ATOM 623 N N . LEU A 1 86 ? -16.760 -12.305 3.919 1.00 94.75 86 LEU A N 1
ATOM 624 C CA . LEU A 1 86 ? -16.225 -13.016 5.080 1.00 94.75 86 LEU A CA 1
ATOM 625 C C . LEU A 1 86 ? -15.318 -12.125 5.941 1.00 94.75 86 LEU A C 1
ATOM 627 O O . LEU A 1 86 ? -15.436 -12.136 7.167 1.00 94.75 86 LEU A O 1
ATOM 631 N N . ILE A 1 87 ? -14.471 -11.304 5.315 1.00 93.00 87 ILE A N 1
ATOM 632 C CA . ILE A 1 87 ? -13.660 -10.299 6.018 1.00 93.00 87 ILE A CA 1
ATOM 633 C C . ILE A 1 87 ? -14.560 -9.284 6.736 1.00 93.00 87 ILE A C 1
ATOM 635 O O . ILE A 1 87 ? -14.325 -8.978 7.906 1.00 93.00 87 ILE A O 1
ATOM 639 N N . GLY A 1 88 ? -15.613 -8.798 6.072 1.00 90.88 88 GLY A N 1
ATOM 640 C CA . GLY A 1 88 ? -16.580 -7.868 6.661 1.00 90.88 88 GLY A CA 1
ATOM 641 C C . GLY A 1 88 ? -17.307 -8.453 7.874 1.00 90.88 88 GLY A C 1
ATOM 642 O O . GLY A 1 88 ? -17.445 -7.780 8.895 1.00 90.88 88 GLY A O 1
ATOM 643 N N . LEU A 1 89 ? -17.708 -9.725 7.806 1.00 91.25 89 LEU A N 1
ATOM 644 C CA . LEU A 1 89 ? -18.293 -10.438 8.946 1.00 91.25 89 LEU A CA 1
ATOM 645 C C . LEU A 1 89 ? -17.295 -10.560 10.105 1.00 91.25 89 LEU A C 1
ATOM 647 O O . LEU A 1 89 ? -17.656 -10.284 11.250 1.00 91.25 89 LEU A O 1
ATOM 651 N N . GLY A 1 90 ? -16.036 -10.899 9.815 1.00 89.06 90 GLY A N 1
ATOM 652 C CA . GLY A 1 90 ? -14.962 -10.919 10.811 1.00 89.06 90 GLY A CA 1
ATOM 653 C C . GLY A 1 90 ? -14.789 -9.562 11.498 1.00 89.06 90 GLY A C 1
ATOM 654 O O . GLY A 1 90 ? -14.794 -9.485 12.727 1.00 89.06 90 GLY A O 1
ATOM 655 N N . LEU A 1 91 ? -14.741 -8.476 10.723 1.00 86.88 91 LEU A N 1
ATOM 656 C CA . LEU A 1 91 ? -14.655 -7.113 11.252 1.00 86.88 91 LEU A CA 1
ATOM 657 C C . LEU A 1 91 ? -15.833 -6.785 12.180 1.00 86.88 91 LEU A C 1
ATOM 659 O O . LEU A 1 91 ? -15.608 -6.299 13.284 1.00 86.88 91 LEU A O 1
ATOM 663 N N . VAL A 1 92 ? -17.067 -7.106 11.783 1.00 86.50 92 VAL A N 1
ATOM 664 C CA . VAL A 1 92 ? -18.264 -6.898 12.618 1.00 86.50 92 VAL A CA 1
ATOM 665 C C . VAL A 1 92 ? -18.164 -7.645 13.951 1.00 86.50 92 VAL A C 1
ATOM 667 O O . VAL A 1 92 ? -18.538 -7.099 14.992 1.00 86.50 92 VAL A O 1
ATOM 670 N N . THR A 1 93 ? -17.642 -8.875 13.942 1.00 84.81 93 THR A N 1
ATOM 671 C CA . THR A 1 93 ? -17.459 -9.648 15.179 1.00 84.81 93 THR A CA 1
ATOM 672 C C . THR A 1 93 ? -16.364 -9.084 16.087 1.00 84.81 93 THR A C 1
ATOM 674 O O . THR A 1 93 ? -16.531 -9.122 17.303 1.00 84.81 93 THR A O 1
ATOM 677 N N . ILE A 1 94 ? -15.281 -8.534 15.523 1.00 80.88 94 ILE A N 1
ATOM 678 C CA . ILE A 1 94 ? -14.158 -7.970 16.291 1.00 80.88 94 ILE A CA 1
ATOM 679 C C . ILE A 1 94 ? -14.501 -6.584 16.844 1.00 80.88 94 ILE A C 1
ATOM 681 O O . ILE A 1 94 ? -14.211 -6.299 18.003 1.00 80.88 94 ILE A O 1
ATOM 685 N N . ASP A 1 95 ? -15.122 -5.729 16.030 1.00 76.75 95 ASP A N 1
ATOM 686 C CA . ASP A 1 95 ? -15.467 -4.361 16.421 1.00 76.75 95 ASP A CA 1
ATOM 687 C C . ASP A 1 95 ? -16.568 -4.363 17.498 1.00 76.75 95 ASP A C 1
ATOM 689 O O . ASP A 1 95 ? -16.641 -3.460 18.329 1.00 76.75 95 ASP A O 1
ATOM 693 N N . GLY A 1 96 ? -17.433 -5.391 17.531 1.00 67.19 96 GLY A N 1
ATOM 694 C CA . GLY A 1 96 ? -18.391 -5.645 18.619 1.00 67.19 96 GLY A CA 1
ATOM 695 C C . GLY A 1 96 ? -19.479 -4.575 18.802 1.00 67.19 96 GLY A C 1
ATOM 696 O O . GLY A 1 96 ? -20.440 -4.790 19.541 1.00 67.19 96 GLY A O 1
ATOM 697 N N . ARG A 1 97 ? -19.385 -3.448 18.084 1.00 63.28 97 ARG A N 1
ATOM 698 C CA . ARG A 1 97 ? -20.283 -2.285 18.141 1.00 63.28 97 ARG A CA 1
ATOM 699 C C . ARG A 1 97 ? -21.733 -2.618 17.791 1.00 63.28 97 ARG A C 1
ATOM 701 O O . ARG A 1 97 ? -22.642 -1.971 18.302 1.00 63.28 97 ARG A O 1
ATOM 708 N N . LEU A 1 98 ? -21.955 -3.645 16.970 1.00 56.72 98 LEU A N 1
ATOM 709 C CA . LEU A 1 98 ? -23.292 -4.155 16.641 1.00 56.72 98 LEU A CA 1
ATOM 710 C C . LEU A 1 98 ? -23.883 -5.063 17.735 1.00 56.72 98 LEU A C 1
ATOM 712 O O . LEU A 1 98 ? -25.101 -5.172 17.835 1.00 56.72 98 LEU A O 1
ATOM 716 N N . PHE A 1 99 ? -23.054 -5.666 18.591 1.00 59.34 99 PHE A N 1
ATOM 717 C CA . PHE A 1 99 ? -23.477 -6.561 19.678 1.00 59.34 99 PHE A CA 1
ATOM 718 C C . PHE A 1 99 ? -23.597 -5.855 21.032 1.00 59.34 99 PHE A C 1
ATOM 720 O O . PHE A 1 99 ? -23.491 -6.510 22.069 1.00 59.34 99 PHE A O 1
ATOM 727 N N . GLY A 1 100 ? -23.829 -4.535 21.006 1.00 55.50 100 GLY A N 1
ATOM 728 C CA . GLY A 1 100 ? -23.985 -3.637 22.149 1.00 55.50 100 GLY A CA 1
ATOM 729 C C . GLY A 1 100 ? -24.219 -4.337 23.484 1.00 55.50 100 GLY A C 1
ATOM 730 O O . GLY A 1 100 ? -25.339 -4.722 23.820 1.00 55.50 100 GLY A O 1
ATOM 731 N N . ARG A 1 101 ? -23.159 -4.452 24.278 1.00 50.31 101 ARG A N 1
ATOM 732 C CA . ARG A 1 101 ? -23.302 -4.552 25.723 1.00 50.31 101 ARG A CA 1
ATOM 733 C C . ARG A 1 101 ? -22.854 -3.219 26.297 1.00 50.31 101 ARG A C 1
ATOM 735 O O . ARG A 1 101 ? -21.736 -2.786 26.047 1.00 50.31 101 ARG A O 1
ATOM 742 N N . ARG A 1 102 ? -23.823 -2.570 26.948 1.00 45.97 102 ARG A N 1
ATOM 743 C CA . ARG A 1 102 ? -23.641 -1.432 27.850 1.00 45.97 102 ARG A CA 1
ATOM 744 C C . ARG A 1 102 ? -22.419 -1.609 28.741 1.00 45.97 102 ARG A C 1
ATOM 746 O O . ARG A 1 102 ? -22.186 -2.766 29.158 1.00 45.97 102 ARG A O 1
#